Protein AF-A0A968LQS8-F1 (afdb_monomer_lite)

Secondary structure (DSSP, 8-state):
--TTTTTS----HHHHHHHHHHHHHHHGGG---HHHHHHHHHHHHHHTTPPPPPGGG-TTBTTBS-S-HHHHHHHHHHHHHHHTTT------TTS----

Radius of gyration: 15.5 Å; chains: 1; bounding box: 34×24×49 Å

Foldseek 3Di:
DPPCPPVDDPDDQLRVLLVVLVVLLPCQLVDPDQVVQQVLQQVLCVLVVHDHDDPPAGGQRVVDPDPDDSVSSNVSSVSSSPSSSVPPDPDDPPNDPPD

pLDDT: mean 82.53, std 18.79, range [35.38, 97.56]

Sequence (99 aa):
RPPYSGLFPPADLPSWRTQAATVITRQLPRSDNPVIDQITDSLIRSLRHLPERPDQRAPYEGLFPTANLPQARQQAAQVLGTLIPDITDDIHPLDGHGR

Structure (mmCIF, N/CA/C/O backbone):
data_AF-A0A968LQS8-F1
#
_entry.id   AF-A0A968LQS8-F1
#
loop_
_atom_site.group_PDB
_atom_site.id
_atom_site.type_symbol
_atom_site.label_atom_id
_atom_site.label_alt_id
_atom_site.label_comp_id
_atom_site.label_asym_id
_atom_site.label_entity_id
_atom_site.label_seq_id
_atom_site.pdbx_PDB_ins_code
_atom_site.Cartn_x
_atom_site.Cartn_y
_atom_site.Cartn_z
_atom_site.occupancy
_atom_site.B_iso_or_equiv
_atom_site.auth_seq_id
_atom_site.auth_comp_id
_atom_site.auth_asym_id
_atom_site.auth_atom_id
_atom_site.pdbx_PDB_model_num
ATOM 1 N N . ARG A 1 1 ? 2.828 0.736 -30.483 1.00 43.94 1 ARG A N 1
ATOM 2 C CA . ARG A 1 1 ? 3.964 1.607 -30.079 1.00 43.94 1 ARG A CA 1
ATOM 3 C C . ARG A 1 1 ? 3.741 1.929 -28.605 1.00 43.94 1 ARG A C 1
ATOM 5 O O . ARG A 1 1 ? 2.652 2.412 -28.321 1.00 43.94 1 ARG A O 1
ATOM 12 N N . PRO A 1 2 ? 4.643 1.572 -27.677 1.00 45.47 2 PRO A N 1
ATOM 13 C CA . PRO A 1 2 ? 4.389 1.782 -26.254 1.00 45.47 2 PRO A CA 1
ATOM 14 C C . PRO A 1 2 ? 4.233 3.289 -25.963 1.00 45.47 2 PRO A C 1
ATOM 16 O O . PRO A 1 2 ? 5.004 4.080 -26.513 1.00 45.47 2 PRO A O 1
ATOM 19 N N . PRO A 1 3 ? 3.246 3.705 -25.151 1.00 46.75 3 PRO A N 1
ATOM 20 C CA . PRO A 1 3 ? 2.798 5.102 -25.059 1.00 46.75 3 PRO A CA 1
ATOM 21 C C . PRO A 1 3 ? 3.780 6.098 -24.406 1.00 46.75 3 PRO A C 1
ATOM 23 O O . PRO A 1 3 ? 3.441 7.270 -24.277 1.00 46.75 3 PRO A O 1
ATOM 26 N N . TYR A 1 4 ? 5.004 5.690 -24.044 1.00 47.94 4 TYR A N 1
ATOM 27 C CA . TYR A 1 4 ? 5.922 6.508 -23.231 1.00 47.94 4 TYR A CA 1
ATOM 28 C C . TYR 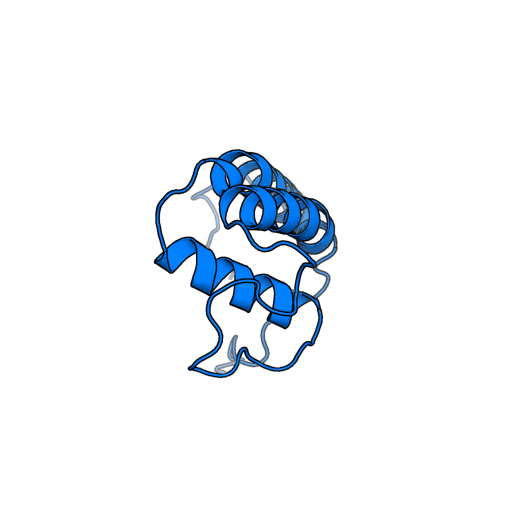A 1 4 ? 7.366 6.605 -23.755 1.00 47.94 4 TYR A C 1
ATOM 30 O O . TYR A 1 4 ? 8.278 6.957 -23.005 1.00 47.94 4 TYR A O 1
ATOM 38 N N . SER A 1 5 ? 7.618 6.313 -25.035 1.00 48.41 5 SER A N 1
ATOM 39 C CA . SER A 1 5 ? 8.970 6.433 -25.605 1.00 48.41 5 SER A CA 1
ATOM 40 C C . SER A 1 5 ? 9.514 7.872 -25.517 1.00 48.41 5 SER A C 1
ATOM 42 O O . SER A 1 5 ? 8.967 8.776 -26.142 1.00 48.41 5 SER A O 1
ATOM 44 N N . GLY A 1 6 ? 10.621 8.069 -24.788 1.00 55.84 6 GLY A N 1
ATOM 45 C CA . GLY A 1 6 ? 11.419 9.308 -24.786 1.00 55.84 6 GLY A CA 1
ATOM 46 C C . GLY A 1 6 ? 11.081 10.353 -23.714 1.00 55.84 6 GLY A C 1
ATOM 47 O O . GLY A 1 6 ? 11.788 11.352 -23.627 1.00 55.84 6 GLY A O 1
ATOM 48 N N . LEU A 1 7 ? 10.045 10.138 -22.893 1.00 55.75 7 LEU A N 1
ATOM 49 C CA . LEU A 1 7 ? 9.660 11.061 -21.807 1.00 55.75 7 LEU A CA 1
ATOM 50 C C . LEU A 1 7 ? 10.344 10.754 -20.469 1.00 55.75 7 LEU A C 1
ATOM 52 O O . LEU A 1 7 ? 10.490 11.635 -19.626 1.00 55.75 7 LEU A O 1
ATOM 56 N N . PHE A 1 8 ? 10.794 9.517 -20.295 1.00 50.25 8 PHE A N 1
ATOM 57 C CA . PHE A 1 8 ? 11.540 9.061 -19.131 1.00 50.25 8 PHE A CA 1
ATOM 58 C C . PHE A 1 8 ? 12.775 8.295 -19.613 1.00 50.25 8 PHE A C 1
ATOM 60 O O . PHE A 1 8 ? 12.735 7.728 -20.714 1.00 50.25 8 PHE A O 1
ATOM 67 N N . PRO A 1 9 ? 13.875 8.261 -18.834 1.00 53.22 9 PRO A N 1
ATOM 68 C CA . PRO A 1 9 ? 14.950 7.315 -19.110 1.00 53.22 9 PRO A CA 1
ATOM 69 C C . PRO A 1 9 ? 14.342 5.912 -19.264 1.00 53.22 9 PRO A C 1
ATOM 71 O O . PRO A 1 9 ? 13.357 5.613 -18.582 1.00 53.22 9 PRO A O 1
ATOM 74 N N . PRO A 1 10 ? 14.869 5.063 -20.164 1.00 55.38 10 PRO A N 1
ATOM 75 C CA . PRO A 1 10 ? 14.378 3.703 -20.320 1.00 55.38 10 PRO A CA 1
ATOM 76 C C . PRO A 1 10 ? 14.618 2.944 -19.011 1.00 55.38 10 PRO A C 1
ATOM 78 O O . PRO A 1 10 ? 15.700 2.424 -18.769 1.00 55.38 10 PRO A O 1
ATOM 81 N N . ALA A 1 11 ? 13.616 2.935 -18.144 1.00 64.31 11 ALA A N 1
ATOM 82 C CA . ALA A 1 11 ? 13.518 2.035 -17.015 1.00 64.31 11 ALA A CA 1
ATOM 83 C C . ALA A 1 11 ? 12.499 0.963 -17.395 1.00 64.31 11 ALA A C 1
ATOM 85 O O . ALA A 1 11 ? 11.433 1.265 -17.944 1.00 64.31 11 ALA A O 1
ATOM 86 N N . ASP A 1 12 ? 12.865 -0.291 -17.165 1.00 80.31 12 ASP A N 1
ATOM 87 C CA . ASP A 1 12 ? 11.975 -1.424 -17.364 1.00 80.31 12 ASP A CA 1
ATOM 88 C C . ASP A 1 12 ? 10.879 -1.453 -16.282 1.00 80.31 12 ASP A C 1
ATOM 90 O O . ASP A 1 12 ? 10.952 -0.759 -15.261 1.00 80.31 12 ASP A O 1
ATOM 94 N N . LEU A 1 13 ? 9.815 -2.224 -16.523 1.00 80.81 13 LEU A N 1
ATOM 95 C CA . LEU A 1 13 ? 8.713 -2.371 -15.564 1.00 80.81 13 LEU A CA 1
ATOM 96 C C . LEU A 1 13 ? 9.196 -2.795 -14.161 1.00 80.81 13 LEU A C 1
ATOM 98 O O . LEU A 1 13 ? 8.726 -2.195 -13.191 1.00 80.81 13 LEU A O 1
ATOM 102 N N . PRO A 1 14 ? 10.154 -3.734 -14.013 1.00 85.00 14 PRO A N 1
ATOM 103 C CA . PRO A 1 14 ? 10.741 -4.056 -12.713 1.00 85.00 14 PRO A CA 1
ATOM 104 C C . PRO A 1 14 ? 11.340 -2.840 -11.996 1.00 85.00 14 PRO A C 1
ATOM 106 O O . PRO A 1 14 ? 11.013 -2.587 -10.836 1.00 85.00 14 PRO A O 1
ATOM 109 N N . SER A 1 15 ? 12.147 -2.031 -12.690 1.00 85.50 15 SER A N 1
ATOM 110 C CA . SER A 1 15 ? 12.754 -0.829 -12.111 1.00 85.50 15 SER A CA 1
ATOM 111 C C . SER A 1 15 ? 11.698 0.176 -11.649 1.00 85.50 15 SER A C 1
ATOM 113 O O . SER A 1 15 ? 11.820 0.741 -10.559 1.00 85.50 15 SER A O 1
ATOM 115 N N . TRP A 1 16 ? 10.630 0.372 -12.430 1.00 84.69 16 TRP A N 1
ATOM 116 C CA . TRP A 1 16 ? 9.517 1.241 -12.036 1.00 84.69 16 TRP A CA 1
ATOM 117 C C . TRP A 1 16 ? 8.770 0.722 -10.809 1.00 84.69 16 TRP A C 1
ATOM 119 O O . TRP A 1 16 ? 8.482 1.502 -9.899 1.00 84.69 16 TRP A O 1
ATOM 129 N N . ARG A 1 17 ? 8.504 -0.587 -10.743 1.00 89.50 17 ARG A N 1
ATOM 130 C CA . ARG A 1 17 ? 7.859 -1.229 -9.589 1.00 89.50 17 ARG A CA 1
ATOM 131 C C . ARG A 1 17 ? 8.706 -1.048 -8.323 1.00 89.50 17 ARG A C 1
ATOM 133 O O . ARG A 1 17 ? 8.188 -0.594 -7.302 1.00 89.50 17 ARG A O 1
ATOM 140 N N . THR A 1 18 ? 10.019 -1.275 -8.391 1.00 90.38 18 THR A N 1
ATOM 141 C CA . THR A 1 18 ? 10.932 -1.055 -7.252 1.00 90.38 18 THR A CA 1
ATOM 142 C C . THR A 1 18 ? 10.969 0.411 -6.803 1.00 90.38 18 THR A C 1
ATOM 144 O O . THR A 1 18 ? 10.935 0.701 -5.600 1.00 90.38 18 THR A O 1
ATOM 147 N N . GLN A 1 19 ? 11.010 1.357 -7.745 1.00 90.19 19 GLN A N 1
ATOM 148 C CA . GLN A 1 19 ? 10.988 2.787 -7.421 1.00 90.19 19 GLN A CA 1
ATOM 149 C C . GLN A 1 19 ? 9.663 3.197 -6.766 1.00 90.19 19 GLN A C 1
ATOM 151 O O . GLN A 1 19 ? 9.674 3.883 -5.741 1.00 90.19 19 GLN A O 1
ATOM 156 N N . ALA A 1 20 ? 8.530 2.734 -7.300 1.00 90.31 20 ALA A N 1
ATOM 157 C CA . ALA A 1 20 ? 7.210 2.987 -6.731 1.00 90.31 20 ALA A CA 1
ATOM 158 C C . ALA A 1 20 ? 7.089 2.419 -5.308 1.00 90.31 20 ALA A C 1
ATOM 160 O O . ALA A 1 20 ? 6.700 3.146 -4.390 1.00 90.31 20 ALA A O 1
ATOM 161 N N . ALA A 1 21 ? 7.508 1.166 -5.100 1.00 94.38 21 ALA A N 1
ATOM 162 C CA . ALA A 1 21 ? 7.540 0.516 -3.790 1.00 94.38 21 ALA A CA 1
ATOM 163 C C . ALA A 1 21 ? 8.354 1.333 -2.773 1.00 94.38 21 ALA A C 1
ATOM 165 O O . ALA A 1 21 ? 7.901 1.584 -1.653 1.00 94.38 21 ALA A O 1
ATOM 166 N N . THR A 1 22 ? 9.522 1.830 -3.188 1.00 95.56 22 THR A N 1
ATOM 167 C CA . THR A 1 22 ? 10.386 2.684 -2.360 1.00 95.56 22 THR A CA 1
ATOM 168 C C . THR A 1 22 ? 9.696 3.996 -1.981 1.00 95.56 22 THR A C 1
ATOM 170 O O . THR A 1 22 ? 9.712 4.402 -0.814 1.00 95.56 22 THR A O 1
ATOM 173 N N . VAL A 1 23 ? 9.068 4.672 -2.948 1.00 94.94 23 VAL A N 1
ATOM 174 C CA . VAL A 1 23 ? 8.363 5.939 -2.707 1.00 94.94 23 VAL A CA 1
ATOM 175 C C . VAL A 1 23 ? 7.182 5.737 -1.762 1.00 94.94 23 VAL A C 1
ATOM 177 O O . VAL A 1 23 ? 7.060 6.490 -0.795 1.00 94.94 23 VAL A O 1
ATOM 180 N N . ILE A 1 24 ? 6.354 4.717 -1.992 1.00 94.75 24 ILE A N 1
ATOM 181 C CA . ILE A 1 24 ? 5.190 4.408 -1.151 1.00 94.75 24 ILE A CA 1
ATOM 182 C C . ILE A 1 24 ? 5.635 4.072 0.270 1.00 94.75 24 ILE A C 1
ATOM 184 O O . ILE A 1 24 ? 5.121 4.663 1.220 1.00 94.75 24 ILE A O 1
ATOM 188 N N . THR A 1 25 ? 6.651 3.215 0.417 1.00 96.56 25 THR A N 1
ATOM 189 C CA . THR A 1 25 ? 7.186 2.822 1.729 1.00 96.56 25 THR A CA 1
ATOM 190 C C . THR A 1 25 ? 7.642 4.040 2.535 1.00 96.56 25 THR A C 1
ATOM 192 O O . THR A 1 25 ? 7.431 4.126 3.746 1.00 96.56 25 THR A O 1
ATOM 195 N N . ARG A 1 26 ? 8.237 5.028 1.856 1.00 96.19 26 ARG A N 1
ATOM 196 C CA . ARG A 1 26 ? 8.690 6.274 2.477 1.00 96.19 26 ARG A CA 1
ATOM 197 C C . ARG A 1 26 ? 7.538 7.230 2.790 1.00 96.19 26 ARG A C 1
ATOM 199 O O . ARG A 1 26 ? 7.553 7.852 3.849 1.00 96.19 26 ARG A O 1
ATOM 206 N N . GLN A 1 27 ? 6.590 7.425 1.882 1.00 96.06 27 GLN A N 1
ATOM 207 C CA . GLN A 1 27 ? 5.621 8.520 2.004 1.00 96.06 27 GLN A CA 1
ATOM 208 C C . GLN A 1 27 ? 4.365 8.140 2.784 1.00 96.06 27 GLN A C 1
ATOM 210 O O . GLN A 1 27 ? 3.876 8.950 3.568 1.00 96.06 27 GLN A O 1
ATOM 215 N N . LEU A 1 28 ? 3.865 6.915 2.627 1.00 95.38 28 LEU A N 1
ATOM 216 C CA . LEU A 1 28 ? 2.589 6.505 3.210 1.00 95.38 28 LEU A CA 1
ATOM 217 C C . LEU A 1 28 ? 2.520 6.668 4.743 1.00 95.38 28 LEU A C 1
ATOM 219 O O . LEU A 1 28 ? 1.534 7.231 5.218 1.00 95.38 28 LEU A O 1
ATOM 223 N N . PRO A 1 29 ? 3.554 6.313 5.537 1.00 96.00 29 PRO A N 1
ATOM 224 C CA . PRO A 1 29 ? 3.519 6.515 6.990 1.00 96.00 29 PRO A CA 1
ATOM 225 C C . PRO A 1 29 ? 3.408 7.982 7.426 1.00 96.00 29 PRO A C 1
ATOM 227 O O . PRO A 1 29 ? 3.051 8.255 8.568 1.00 96.00 29 PRO A O 1
ATOM 230 N N . ARG A 1 30 ? 3.760 8.919 6.537 1.00 94.31 30 ARG A N 1
ATOM 231 C CA . ARG A 1 30 ? 3.744 10.368 6.781 1.00 94.31 30 ARG A CA 1
ATOM 232 C C . ARG A 1 30 ? 2.475 11.037 6.259 1.00 94.31 30 ARG A C 1
ATOM 234 O O . ARG A 1 30 ? 2.291 12.224 6.496 1.00 94.31 30 ARG A O 1
ATOM 241 N N . SER A 1 31 ? 1.636 10.305 5.529 1.00 92.75 31 SER A N 1
ATOM 242 C CA . SER A 1 31 ? 0.398 10.851 4.993 1.00 92.75 31 SER A CA 1
ATOM 243 C C . SER A 1 31 ? -0.602 11.101 6.116 1.00 92.75 31 SER A C 1
ATOM 245 O O . SER A 1 31 ? -0.750 10.283 7.024 1.00 92.75 31 SER A O 1
ATOM 247 N N . ASP A 1 32 ? -1.310 12.216 6.025 1.00 92.25 32 ASP A N 1
ATOM 248 C CA . ASP A 1 32 ? -2.484 12.576 6.818 1.00 92.25 32 ASP A CA 1
ATOM 249 C C . ASP A 1 32 ? -3.763 12.620 5.962 1.00 92.25 32 ASP A C 1
ATOM 251 O O . ASP A 1 32 ? -4.840 12.929 6.469 1.00 92.25 32 ASP A O 1
ATOM 255 N N . ASN A 1 33 ? -3.664 12.263 4.676 1.00 93.44 33 ASN A N 1
ATOM 256 C CA . ASN A 1 33 ? -4.764 12.351 3.729 1.00 93.44 33 ASN A CA 1
ATOM 257 C C . ASN A 1 33 ? -5.628 11.071 3.759 1.00 93.44 33 ASN A C 1
ATOM 259 O O . ASN A 1 33 ? -5.165 10.014 3.322 1.00 93.44 33 ASN A O 1
ATOM 263 N N . PRO A 1 34 ? -6.905 11.148 4.177 1.00 91.06 34 PRO A N 1
ATOM 264 C CA . PRO A 1 34 ? -7.779 9.977 4.275 1.00 91.06 34 PRO A CA 1
ATOM 265 C C . PRO A 1 34 ? -8.100 9.331 2.918 1.00 91.06 34 PRO A C 1
ATOM 267 O O . PRO A 1 34 ? -8.430 8.147 2.866 1.00 91.06 34 PRO A O 1
ATOM 270 N N . VAL A 1 35 ? -7.985 10.068 1.807 1.00 93.75 35 VAL A N 1
ATOM 271 C CA . VAL A 1 35 ? -8.156 9.508 0.455 1.00 93.75 35 VAL A CA 1
ATOM 272 C C . VAL A 1 35 ? -7.013 8.549 0.122 1.00 93.75 35 VAL A C 1
ATOM 274 O O . VAL A 1 35 ? -7.244 7.497 -0.471 1.00 93.75 35 VAL A O 1
ATOM 277 N N . ILE A 1 36 ? -5.787 8.865 0.555 1.00 94.81 36 ILE A N 1
ATOM 278 C CA . ILE A 1 36 ? -4.633 7.975 0.372 1.00 94.81 36 ILE A CA 1
ATOM 279 C C . ILE A 1 36 ? -4.852 6.662 1.118 1.00 94.81 36 ILE A C 1
ATOM 281 O O . ILE A 1 36 ? -4.519 5.608 0.582 1.00 94.81 36 ILE A O 1
ATOM 285 N N . ASP A 1 37 ? -5.476 6.695 2.295 1.00 94.94 37 ASP A N 1
ATOM 286 C CA . ASP A 1 37 ? -5.782 5.471 3.032 1.00 94.94 37 ASP A CA 1
ATOM 287 C C . ASP A 1 37 ? -6.777 4.574 2.286 1.00 94.94 37 ASP A C 1
ATOM 289 O O . ASP A 1 37 ? -6.576 3.364 2.199 1.00 94.94 37 ASP A O 1
ATOM 293 N N . GLN A 1 38 ? -7.814 5.158 1.679 1.00 94.19 38 GLN A N 1
ATOM 294 C CA . GLN A 1 38 ? -8.796 4.412 0.883 1.00 94.19 38 GLN A CA 1
ATOM 295 C C . GLN A 1 38 ? -8.170 3.775 -0.364 1.00 94.19 38 GLN A C 1
ATOM 297 O O . GLN A 1 38 ? -8.423 2.603 -0.656 1.00 94.19 38 GLN A O 1
ATOM 302 N N . ILE A 1 39 ? -7.337 4.531 -1.085 1.00 95.00 39 ILE A N 1
ATOM 303 C CA . ILE A 1 39 ? -6.629 4.039 -2.274 1.00 95.00 39 ILE A CA 1
ATOM 304 C C . ILE A 1 39 ? -5.657 2.923 -1.884 1.00 95.00 39 ILE A C 1
ATOM 306 O O . ILE A 1 39 ? -5.596 1.894 -2.552 1.00 95.00 39 ILE A O 1
ATOM 310 N N . THR A 1 40 ? -4.931 3.101 -0.782 1.00 96.25 40 THR A N 1
ATOM 311 C CA . THR A 1 40 ? -3.963 2.119 -0.285 1.00 96.25 40 THR A CA 1
ATOM 312 C C . THR A 1 40 ? -4.650 0.818 0.132 1.00 96.25 40 THR A C 1
ATOM 314 O O . THR A 1 40 ? -4.192 -0.255 -0.254 1.00 96.25 40 THR A O 1
ATOM 317 N N . ASP A 1 41 ? -5.758 0.891 0.875 1.00 96.12 41 ASP A N 1
ATOM 318 C CA . ASP A 1 41 ? -6.564 -0.284 1.239 1.00 96.12 41 ASP A CA 1
ATOM 319 C C . ASP A 1 41 ? -7.032 -1.043 -0.012 1.00 96.12 41 ASP A C 1
ATOM 321 O O . ASP A 1 41 ? -6.817 -2.252 -0.125 1.00 96.12 41 ASP A O 1
ATOM 325 N N . SER A 1 42 ? -7.578 -0.311 -0.988 1.00 94.88 42 SER A N 1
ATOM 326 C CA . SER A 1 42 ? -8.069 -0.879 -2.249 1.00 94.88 42 SER A CA 1
ATOM 327 C C . SER A 1 42 ? -6.945 -1.544 -3.048 1.00 94.88 42 SER A C 1
ATOM 329 O O . SER A 1 42 ? -7.114 -2.653 -3.554 1.00 94.88 42 SER A O 1
ATOM 331 N N . LEU A 1 43 ? -5.768 -0.913 -3.106 1.00 94.88 43 LEU A N 1
ATOM 332 C CA . LEU A 1 43 ? -4.592 -1.469 -3.769 1.00 94.88 43 LEU A CA 1
ATOM 333 C C . LEU A 1 43 ? -4.122 -2.762 -3.092 1.00 94.88 43 LEU A C 1
ATOM 335 O O . LEU A 1 43 ? -3.887 -3.753 -3.777 1.00 94.88 43 LEU A O 1
ATOM 339 N N . ILE A 1 44 ? -4.024 -2.785 -1.758 1.00 96.12 44 ILE A N 1
ATOM 340 C CA . ILE A 1 44 ? -3.629 -3.991 -1.012 1.00 96.12 44 ILE A CA 1
ATOM 341 C C . ILE A 1 44 ? -4.620 -5.128 -1.256 1.00 96.12 44 ILE A C 1
ATOM 343 O O . ILE A 1 44 ? -4.202 -6.272 -1.432 1.00 96.12 44 ILE A O 1
ATOM 347 N N . ARG A 1 45 ? -5.924 -4.831 -1.269 1.00 95.06 45 ARG A N 1
ATOM 348 C CA . ARG A 1 45 ? -6.960 -5.832 -1.548 1.00 95.06 45 ARG A CA 1
ATOM 349 C C . ARG A 1 45 ? -6.836 -6.391 -2.955 1.00 95.06 45 ARG A C 1
ATOM 351 O O . ARG A 1 45 ? -6.817 -7.609 -3.095 1.00 95.06 45 ARG A O 1
ATOM 358 N N . SER A 1 46 ? -6.674 -5.523 -3.951 1.00 93.62 46 SER A N 1
ATOM 359 C CA . SER A 1 46 ? -6.485 -5.922 -5.348 1.00 93.62 46 SER A CA 1
ATOM 360 C C . SER A 1 46 ? -5.261 -6.829 -5.516 1.00 93.62 46 SER A C 1
ATOM 362 O O . SER A 1 46 ? -5.390 -7.957 -5.987 1.00 93.62 46 SER A O 1
ATOM 364 N N . LEU A 1 47 ? -4.098 -6.407 -5.001 1.00 92.44 47 LEU A N 1
ATOM 365 C CA . LEU A 1 47 ? -2.845 -7.170 -5.089 1.00 92.44 47 LEU A CA 1
ATOM 366 C C . LEU A 1 47 ? -2.863 -8.496 -4.311 1.00 92.44 47 LEU A C 1
ATOM 368 O O . LEU A 1 47 ? -2.045 -9.371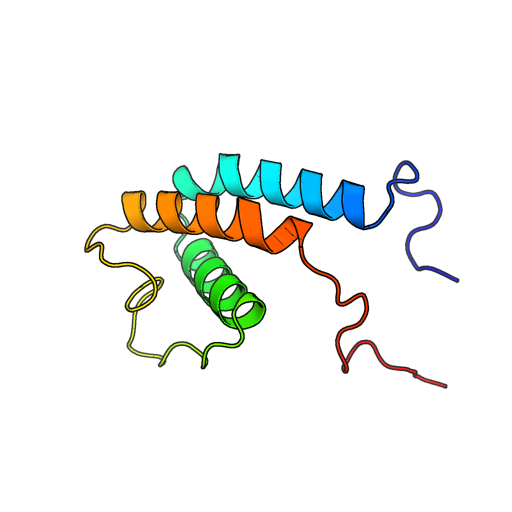 -4.570 1.00 92.44 47 LEU A O 1
ATOM 372 N N . ARG A 1 48 ? -3.769 -8.649 -3.340 1.00 94.31 48 ARG A N 1
ATOM 373 C CA . ARG A 1 48 ? -3.956 -9.889 -2.569 1.00 94.31 48 ARG A CA 1
ATOM 374 C C . ARG A 1 48 ? -5.176 -10.700 -3.011 1.00 94.31 48 ARG A C 1
ATOM 376 O O . ARG A 1 48 ? -5.488 -11.692 -2.355 1.00 94.31 48 ARG A O 1
ATOM 383 N N . HIS A 1 49 ? -5.880 -10.277 -4.062 1.00 92.19 49 HIS A N 1
ATOM 384 C CA . HIS A 1 49 ? -7.143 -10.874 -4.513 1.00 92.19 49 HIS A CA 1
ATOM 385 C C . HIS A 1 49 ? -8.197 -11.006 -3.396 1.00 92.19 49 HIS A C 1
ATOM 387 O O . HIS A 1 49 ? -8.919 -11.998 -3.299 1.00 92.19 49 HIS A O 1
ATOM 393 N N . LEU A 1 50 ? -8.275 -10.003 -2.520 1.00 91.62 50 LEU A N 1
ATOM 394 C CA . LEU A 1 50 ? -9.277 -9.932 -1.461 1.00 91.62 50 LEU A CA 1
ATOM 395 C C . LEU A 1 50 ? -10.558 -9.261 -1.977 1.00 91.62 50 LEU A C 1
ATOM 397 O O . LEU A 1 50 ? -10.480 -8.401 -2.855 1.00 91.62 50 LEU A O 1
ATOM 401 N N . PRO A 1 51 ? -11.729 -9.569 -1.386 1.00 92.25 51 PRO A N 1
ATOM 402 C CA . PRO A 1 51 ? -12.948 -8.822 -1.660 1.00 92.25 51 PRO A CA 1
ATOM 403 C C . PRO A 1 51 ? -12.766 -7.328 -1.391 1.00 92.25 51 PRO A C 1
ATOM 405 O O . PRO A 1 51 ? -12.010 -6.933 -0.488 1.00 92.25 51 PRO A O 1
ATOM 408 N N . GLU A 1 52 ? -13.516 -6.512 -2.131 1.00 90.00 52 GLU A N 1
ATOM 409 C CA . GLU A 1 52 ? -13.601 -5.076 -1.888 1.00 90.00 52 GLU A CA 1
ATOM 410 C C . GLU A 1 52 ? -14.002 -4.782 -0.438 1.00 90.00 52 GLU A C 1
ATOM 412 O O . GLU A 1 52 ? -14.667 -5.571 0.246 1.00 90.00 52 GLU A O 1
ATOM 417 N N . ARG A 1 53 ? -13.550 -3.632 0.062 1.00 91.75 53 ARG A N 1
ATOM 418 C CA . ARG A 1 53 ? -13.902 -3.182 1.403 1.00 91.75 53 ARG A CA 1
ATOM 419 C C . ARG A 1 53 ? -15.397 -2.827 1.430 1.00 91.75 53 ARG A C 1
ATOM 421 O O . ARG A 1 53 ? -15.805 -1.986 0.638 1.00 91.75 53 ARG A O 1
ATOM 428 N N . PRO A 1 54 ? -16.196 -3.359 2.372 1.00 90.62 54 PRO A N 1
ATOM 429 C CA . PRO A 1 54 ? -17.565 -2.892 2.575 1.00 90.62 54 PRO A CA 1
ATOM 430 C C . PRO A 1 54 ? -17.611 -1.378 2.835 1.00 90.62 54 PRO A C 1
ATOM 432 O O . PRO A 1 54 ? -16.768 -0.858 3.573 1.00 90.62 54 PRO A O 1
ATOM 435 N N . ASP A 1 55 ? -18.610 -0.678 2.296 1.00 82.81 55 ASP A N 1
ATOM 436 C CA . ASP A 1 55 ? -18.680 0.795 2.320 1.00 82.81 55 ASP A CA 1
ATOM 437 C C . ASP A 1 55 ? -18.498 1.388 3.723 1.00 82.81 55 ASP A C 1
ATOM 439 O O . ASP A 1 55 ? -17.718 2.323 3.924 1.00 82.81 55 ASP A O 1
ATOM 443 N N . GLN A 1 56 ? -19.133 0.769 4.720 1.00 87.69 56 GLN A N 1
ATOM 444 C CA . GLN A 1 56 ? -19.151 1.227 6.112 1.00 87.69 56 GLN A CA 1
ATOM 445 C C . GLN A 1 56 ? -17.849 0.959 6.890 1.00 87.69 56 GLN A C 1
ATOM 447 O O . GLN A 1 56 ? -17.755 1.339 8.053 1.00 87.69 56 GLN A O 1
ATOM 452 N N . ARG A 1 57 ? -16.849 0.303 6.285 1.00 89.38 57 ARG A N 1
ATOM 453 C CA . ARG A 1 57 ? -15.743 -0.308 7.038 1.00 89.38 57 ARG A CA 1
ATOM 454 C C . ARG A 1 57 ? -14.529 0.571 7.390 1.00 89.38 57 ARG A C 1
ATOM 456 O O . ARG A 1 57 ? -13.689 0.068 8.068 1.00 89.38 57 ARG A O 1
ATOM 463 N N . ALA A 1 58 ? -14.329 1.828 7.036 1.00 90.81 58 ALA A N 1
ATOM 464 C CA . ALA A 1 58 ? -13.027 2.507 7.286 1.00 90.81 58 ALA A CA 1
ATOM 465 C C . ALA A 1 58 ? -11.755 1.805 6.691 1.00 90.81 58 ALA A C 1
ATOM 467 O O . ALA A 1 58 ? -11.640 0.582 6.580 1.00 90.81 58 ALA A O 1
ATOM 468 N N . PRO A 1 59 ? -10.752 2.571 6.236 1.00 91.69 59 PRO A N 1
ATOM 469 C CA . PRO A 1 59 ? -9.548 1.984 5.644 1.00 91.69 59 PRO A CA 1
ATOM 470 C C . PRO A 1 59 ? -8.770 1.077 6.606 1.00 91.69 59 PRO A C 1
ATOM 472 O O . PRO A 1 59 ? -8.674 1.364 7.798 1.00 91.69 59 PRO A O 1
ATOM 475 N N . TYR A 1 60 ? -8.169 0.018 6.060 1.00 94.12 60 TYR A N 1
ATOM 476 C CA . TYR A 1 60 ? -7.315 -0.964 6.735 1.00 94.12 60 TYR A CA 1
ATOM 477 C C . TYR A 1 60 ? -8.002 -1.898 7.735 1.00 94.12 60 TYR A C 1
ATOM 479 O O . TYR A 1 60 ? -7.391 -2.881 8.170 1.00 94.12 60 TYR A O 1
ATOM 487 N N . GLU A 1 61 ? -9.266 -1.653 8.076 1.00 92.19 61 GLU A N 1
ATOM 488 C CA . GLU A 1 61 ? -10.005 -2.530 8.973 1.00 92.19 61 GLU A CA 1
ATOM 489 C C . GLU A 1 61 ? -10.144 -3.935 8.351 1.00 92.19 61 GLU A C 1
ATOM 491 O O . GLU A 1 61 ? -10.544 -4.125 7.195 1.00 92.19 61 GLU A O 1
ATOM 496 N N . GLY A 1 62 ? -9.749 -4.951 9.121 1.00 90.69 62 GLY A N 1
ATOM 497 C CA . GLY A 1 62 ? -9.680 -6.340 8.666 1.00 90.69 62 GLY A CA 1
ATOM 498 C C . GLY A 1 62 ? -8.489 -6.676 7.757 1.00 90.69 62 GLY A C 1
ATOM 499 O O . GLY A 1 62 ? -8.335 -7.843 7.409 1.00 90.69 62 GLY A O 1
ATOM 500 N N . LEU A 1 63 ? -7.641 -5.706 7.386 1.00 94.31 63 LEU A N 1
ATOM 501 C CA . LEU A 1 63 ? -6.336 -5.973 6.760 1.00 94.31 63 LEU A CA 1
ATOM 502 C C . LEU A 1 63 ? -5.225 -6.104 7.802 1.00 94.31 63 LEU A C 1
ATOM 504 O O . LEU A 1 63 ? -4.316 -6.918 7.625 1.00 94.31 63 LEU A O 1
ATOM 508 N N . PHE A 1 64 ? -5.307 -5.321 8.881 1.00 94.44 64 PHE A N 1
ATOM 509 C CA . PHE A 1 64 ? -4.298 -5.287 9.932 1.00 94.44 64 PHE A CA 1
ATOM 510 C C . PHE A 1 64 ? -4.913 -5.342 11.335 1.00 94.44 64 PHE A C 1
ATOM 512 O O . PHE A 1 64 ? -5.952 -4.726 11.573 1.00 94.44 64 PHE A O 1
ATOM 519 N N . PRO A 1 65 ? -4.265 -6.027 12.295 1.00 87.06 65 PRO A N 1
ATOM 520 C CA . PRO A 1 65 ? -4.703 -6.066 13.685 1.00 87.06 65 PRO A CA 1
ATOM 521 C C . PRO A 1 65 ? -4.219 -4.817 14.446 1.00 87.06 65 PRO A C 1
ATOM 523 O O . PRO A 1 65 ? -3.463 -4.923 15.410 1.00 87.06 65 PRO A O 1
ATOM 526 N N . THR A 1 66 ? -4.604 -3.618 14.003 1.00 83.31 66 THR A N 1
ATOM 527 C CA . THR A 1 66 ? -4.296 -2.359 14.703 1.00 83.31 66 THR A CA 1
ATOM 528 C C . THR A 1 66 ? -5.500 -1.427 14.724 1.00 83.31 66 THR A C 1
ATOM 530 O O . THR A 1 66 ? -6.249 -1.337 13.756 1.00 83.31 66 THR A O 1
ATOM 533 N N . ALA A 1 67 ? -5.679 -0.728 15.846 1.00 77.25 67 ALA A N 1
ATOM 534 C CA . ALA A 1 67 ? -6.751 0.244 16.042 1.00 77.25 67 ALA A CA 1
ATOM 535 C C . ALA A 1 67 ? -6.330 1.686 15.705 1.00 77.25 67 ALA A C 1
ATOM 537 O O . ALA A 1 67 ? -7.145 2.598 15.822 1.00 77.25 67 ALA A O 1
ATOM 538 N N . ASN A 1 68 ? -5.067 1.926 15.325 1.00 90.31 68 ASN A N 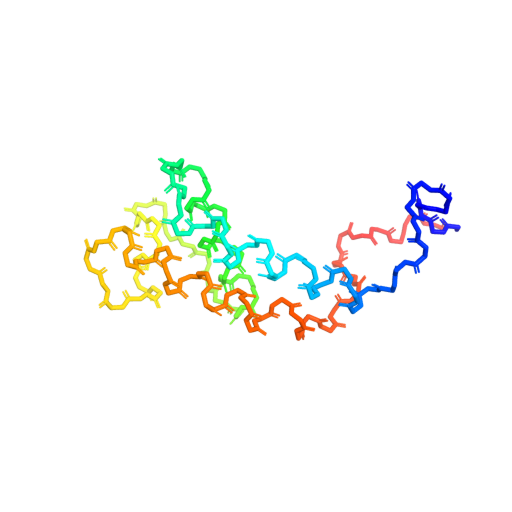1
ATOM 539 C CA . ASN A 1 68 ? 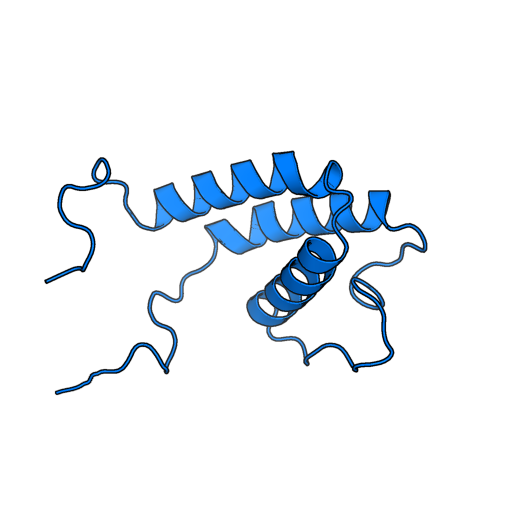-4.596 3.272 15.000 1.00 90.31 68 ASN A CA 1
ATOM 540 C C . ASN A 1 68 ? -4.128 3.393 13.543 1.00 90.31 68 ASN A C 1
ATOM 542 O O . ASN A 1 68 ? -3.445 2.529 12.991 1.00 90.31 68 ASN A O 1
ATOM 546 N N . LEU A 1 69 ? -4.499 4.513 12.921 1.00 91.44 69 LEU A N 1
ATOM 547 C CA . LEU A 1 69 ? -4.176 4.796 11.524 1.00 91.44 69 LEU A CA 1
ATOM 548 C C . LEU A 1 69 ? -2.670 4.945 11.257 1.00 91.44 69 LEU A C 1
ATOM 550 O O . LEU A 1 69 ? -2.214 4.419 10.244 1.00 91.44 69 LEU A O 1
ATOM 554 N N . PRO A 1 70 ? -1.857 5.591 12.119 1.00 93.75 70 PRO A N 1
ATOM 555 C CA . PRO A 1 70 ? -0.423 5.705 11.858 1.00 93.75 70 PRO A CA 1
ATOM 556 C C . PRO A 1 70 ? 0.295 4.351 11.768 1.00 93.75 70 PRO A C 1
ATOM 558 O O . PRO A 1 70 ? 1.105 4.159 10.861 1.00 93.75 70 PRO A O 1
ATOM 561 N N . GLN A 1 71 ? -0.010 3.388 12.647 1.00 94.81 71 GLN A N 1
ATOM 562 C CA . GLN A 1 71 ? 0.567 2.043 12.536 1.00 94.81 71 GLN A CA 1
ATOM 563 C C . GLN A 1 71 ? -0.026 1.280 11.354 1.00 94.81 71 GLN A C 1
ATOM 565 O O . GLN A 1 71 ? 0.720 0.581 10.672 1.00 94.81 71 GLN A O 1
ATOM 570 N N . ALA A 1 72 ? -1.320 1.450 11.057 1.00 95.75 72 ALA A N 1
ATOM 571 C CA . ALA A 1 72 ? -1.925 0.844 9.872 1.00 95.75 72 ALA A CA 1
ATOM 572 C C . ALA A 1 72 ? -1.217 1.304 8.586 1.00 95.75 72 ALA A C 1
ATOM 574 O O . ALA A 1 72 ? -0.865 0.476 7.752 1.00 95.75 72 ALA A O 1
ATOM 575 N N . ARG A 1 73 ? -0.896 2.600 8.467 1.00 96.69 73 ARG A N 1
ATOM 576 C CA . ARG A 1 73 ? -0.107 3.156 7.354 1.00 96.69 73 ARG A CA 1
ATOM 577 C C . ARG A 1 73 ? 1.304 2.575 7.298 1.00 96.69 73 ARG A C 1
ATOM 579 O O . ARG A 1 73 ? 1.790 2.286 6.211 1.00 96.69 73 ARG A O 1
ATOM 586 N N . GLN A 1 74 ? 1.964 2.373 8.441 1.00 96.38 74 GLN A N 1
ATOM 587 C CA . GLN A 1 74 ? 3.282 1.722 8.488 1.00 96.38 74 GLN A CA 1
ATOM 588 C C . GLN A 1 74 ? 3.226 0.271 7.999 1.00 96.38 74 GLN A C 1
ATOM 590 O O . GLN A 1 74 ? 4.074 -0.141 7.210 1.00 96.38 74 GLN A O 1
ATOM 595 N N . GLN A 1 75 ? 2.225 -0.494 8.432 1.00 97.06 75 GLN A N 1
ATOM 596 C CA . GLN A 1 75 ? 2.035 -1.881 8.002 1.00 97.06 75 GLN A CA 1
ATOM 597 C C . GLN A 1 75 ? 1.654 -1.957 6.521 1.00 97.06 75 GLN A C 1
ATOM 599 O O . GLN A 1 75 ? 2.241 -2.737 5.775 1.00 97.06 75 GLN A O 1
ATOM 604 N N . ALA A 1 76 ? 0.748 -1.092 6.068 1.00 97.31 76 ALA A N 1
ATOM 605 C CA . ALA A 1 76 ? 0.382 -0.948 4.665 1.00 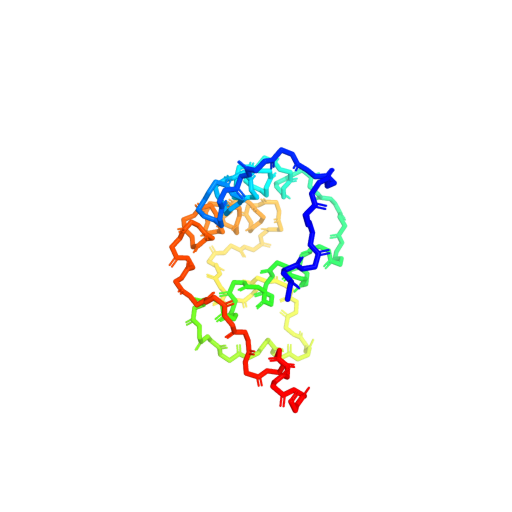97.31 76 ALA A CA 1
ATOM 606 C C . ALA A 1 76 ? 1.594 -0.618 3.783 1.00 97.31 76 ALA A C 1
ATOM 608 O O . ALA A 1 76 ? 1.773 -1.224 2.729 1.00 97.31 76 ALA A O 1
ATOM 609 N N . ALA A 1 77 ? 2.458 0.291 4.240 1.00 97.56 77 ALA A N 1
ATOM 610 C CA . ALA A 1 77 ? 3.679 0.684 3.546 1.00 97.56 77 ALA A CA 1
ATOM 611 C C . ALA A 1 77 ? 4.637 -0.501 3.368 1.00 97.56 77 ALA A C 1
ATOM 613 O O . ALA A 1 77 ? 5.140 -0.720 2.270 1.00 97.56 77 ALA A O 1
ATOM 614 N N . GLN A 1 78 ? 4.834 -1.298 4.421 1.00 97.19 78 GLN A N 1
ATOM 615 C CA . GLN A 1 78 ? 5.658 -2.509 4.364 1.00 97.19 78 GLN A CA 1
ATOM 616 C C . GLN A 1 78 ? 5.062 -3.546 3.407 1.00 97.19 78 GLN A C 1
ATOM 618 O O . GLN A 1 78 ? 5.778 -4.091 2.573 1.00 97.19 78 GLN A O 1
ATOM 623 N N . VAL A 1 79 ? 3.748 -3.770 3.480 1.00 97.31 79 VAL A N 1
ATOM 624 C CA . VAL A 1 79 ? 3.039 -4.708 2.601 1.00 97.31 79 VAL A CA 1
ATOM 625 C C . VAL A 1 79 ? 3.141 -4.301 1.135 1.00 97.31 79 VAL A C 1
ATOM 627 O O . VAL A 1 79 ? 3.452 -5.131 0.289 1.00 97.31 79 VAL A O 1
ATOM 630 N N . LEU A 1 80 ? 2.902 -3.034 0.804 1.00 96.94 80 LEU A N 1
ATOM 631 C CA . LEU A 1 80 ? 3.037 -2.569 -0.577 1.00 96.94 80 LEU A CA 1
ATOM 632 C C . LEU A 1 80 ? 4.492 -2.594 -1.048 1.00 96.94 80 LEU A C 1
ATOM 634 O O . LEU A 1 80 ? 4.744 -2.885 -2.215 1.00 96.94 80 LEU A O 1
ATOM 638 N N . GLY A 1 81 ? 5.444 -2.365 -0.141 1.00 96.31 81 GLY A N 1
ATOM 639 C CA . GLY A 1 81 ? 6.869 -2.524 -0.407 1.00 96.31 81 GLY A CA 1
ATOM 640 C C . GLY A 1 81 ? 7.244 -3.928 -0.891 1.00 96.31 81 GLY A C 1
ATOM 641 O O . GLY A 1 81 ? 8.127 -4.047 -1.735 1.00 96.31 81 GLY A O 1
ATOM 642 N N . THR A 1 82 ? 6.557 -4.970 -0.407 1.00 95.69 82 THR A N 1
ATOM 643 C CA . THR A 1 82 ? 6.777 -6.358 -0.847 1.00 95.69 82 THR A CA 1
ATOM 644 C C . THR A 1 82 ? 5.926 -6.742 -2.052 1.00 95.69 82 THR A C 1
ATOM 646 O O . THR A 1 82 ? 6.410 -7.437 -2.931 1.00 95.69 82 THR A O 1
ATOM 649 N N . LEU A 1 83 ? 4.666 -6.299 -2.117 1.00 94.88 83 LEU A N 1
ATOM 650 C CA . LEU A 1 83 ? 3.745 -6.729 -3.177 1.00 94.88 83 LEU A CA 1
ATOM 651 C C . LEU A 1 83 ? 4.033 -6.072 -4.531 1.00 94.88 83 LEU A C 1
ATOM 653 O O . LEU A 1 83 ? 3.874 -6.712 -5.561 1.00 94.88 83 LEU A O 1
ATOM 657 N N . ILE A 1 84 ? 4.423 -4.793 -4.547 1.00 92.31 84 ILE A N 1
ATOM 658 C CA . ILE A 1 84 ? 4.576 -4.033 -5.797 1.00 92.31 84 ILE A CA 1
ATOM 659 C C . ILE A 1 84 ? 5.714 -4.564 -6.687 1.00 92.31 84 ILE A C 1
ATOM 661 O O . ILE A 1 84 ? 5.496 -4.673 -7.896 1.00 92.31 84 ILE A O 1
ATOM 665 N N . PRO A 1 85 ? 6.907 -4.903 -6.158 1.00 92.56 85 PRO A N 1
ATOM 666 C CA . PRO A 1 85 ? 7.970 -5.508 -6.964 1.00 92.56 85 PRO A CA 1
ATOM 667 C C . PRO A 1 85 ? 7.570 -6.846 -7.601 1.00 92.56 85 PRO A C 1
ATOM 669 O O . PRO A 1 85 ? 8.017 -7.136 -8.708 1.00 92.56 85 PRO A O 1
ATOM 672 N N . ASP A 1 86 ? 6.694 -7.604 -6.937 1.00 89.88 86 ASP A N 1
ATOM 673 C CA . ASP A 1 86 ? 6.261 -8.946 -7.344 1.00 89.88 86 ASP A CA 1
ATOM 674 C C . ASP A 1 86 ? 5.055 -8.937 -8.297 1.00 89.88 86 ASP A C 1
ATOM 676 O O . ASP A 1 86 ? 4.561 -9.996 -8.691 1.00 89.88 86 ASP A O 1
ATOM 680 N N . ILE A 1 87 ? 4.564 -7.756 -8.695 1.00 87.31 87 ILE A N 1
ATOM 681 C CA . ILE A 1 87 ? 3.527 -7.653 -9.725 1.00 87.31 87 ILE A CA 1
ATOM 682 C C . ILE A 1 87 ? 4.091 -8.271 -11.005 1.00 87.31 87 ILE A C 1
ATOM 684 O O . ILE A 1 87 ? 5.050 -7.763 -11.581 1.00 87.31 87 ILE A O 1
ATOM 688 N N . THR A 1 88 ? 3.492 -9.376 -11.431 1.00 72.94 88 THR A N 1
ATOM 689 C CA . THR A 1 88 ? 3.845 -10.107 -12.657 1.00 72.94 88 THR A CA 1
ATOM 690 C C . THR A 1 88 ? 2.857 -9.850 -13.785 1.00 72.94 88 THR A C 1
ATOM 692 O O . THR A 1 88 ? 3.172 -10.143 -14.932 1.00 72.94 88 THR A O 1
ATOM 695 N N . ASP A 1 89 ? 1.686 -9.292 -13.466 1.00 61.41 89 ASP A N 1
ATOM 696 C CA . ASP A 1 89 ? 0.676 -8.962 -14.459 1.00 61.41 89 ASP A CA 1
ATOM 697 C C . ASP A 1 89 ? 1.062 -7.660 -15.167 1.00 61.41 89 ASP A C 1
ATOM 699 O O . ASP A 1 89 ? 1.228 -6.598 -14.551 1.00 61.41 89 ASP A O 1
ATOM 703 N N . ASP A 1 90 ? 1.260 -7.765 -16.474 1.00 54.03 90 ASP A N 1
ATOM 704 C CA . ASP A 1 90 ? 1.683 -6.660 -17.330 1.00 54.03 90 ASP A CA 1
ATOM 705 C C . ASP A 1 90 ? 0.481 -5.957 -17.987 1.00 54.03 90 ASP A C 1
ATOM 707 O O . ASP A 1 90 ? 0.667 -4.965 -18.693 1.00 54.03 90 ASP A O 1
ATOM 711 N N . ILE A 1 91 ? -0.741 -6.483 -17.791 1.00 47.59 91 ILE A N 1
ATOM 712 C CA . ILE A 1 91 ? -1.952 -6.099 -18.527 1.00 47.59 91 ILE A CA 1
ATOM 713 C C . ILE A 1 91 ? -3.188 -6.263 -17.628 1.00 47.59 91 ILE A C 1
ATOM 715 O O . ILE A 1 91 ? -3.555 -7.373 -17.249 1.00 47.59 91 ILE A O 1
ATOM 719 N N . HIS A 1 92 ? -3.888 -5.172 -17.324 1.00 43.75 92 HIS A N 1
ATOM 720 C CA . HIS A 1 92 ? -5.247 -5.257 -16.793 1.00 43.75 92 HIS A CA 1
ATOM 721 C C . HIS A 1 92 ? -6.183 -5.719 -17.932 1.00 43.75 92 HIS A C 1
ATOM 723 O O . HIS A 1 92 ? -6.071 -5.199 -19.038 1.00 43.75 92 HIS A O 1
ATOM 729 N N . PRO A 1 93 ? -7.170 -6.613 -17.729 1.00 43.69 93 PRO A N 1
ATOM 730 C CA . PRO A 1 93 ? -8.083 -7.057 -18.798 1.00 43.69 93 PRO A CA 1
ATOM 731 C C . PRO A 1 93 ? -8.884 -5.933 -19.491 1.00 43.69 93 PRO A C 1
ATOM 733 O O . PRO A 1 93 ? -9.510 -6.162 -20.525 1.00 43.69 93 PRO A O 1
ATOM 736 N N . LEU A 1 94 ? -8.889 -4.722 -18.916 1.00 46.62 94 LEU A N 1
ATOM 737 C CA . LEU A 1 94 ? -9.489 -3.508 -19.492 1.00 46.62 94 LEU A CA 1
ATOM 738 C C . LEU A 1 94 ? -8.493 -2.626 -20.266 1.00 46.62 94 LEU A C 1
ATOM 740 O O . LEU A 1 94 ? -8.912 -1.621 -20.842 1.00 46.62 94 LEU A O 1
ATOM 744 N N . ASP A 1 95 ? -7.211 -2.993 -20.318 1.00 53.88 95 ASP A N 1
ATOM 745 C CA . ASP A 1 95 ? -6.205 -2.394 -21.196 1.00 53.88 95 ASP A CA 1
ATOM 746 C C . ASP A 1 95 ? -6.503 -2.882 -22.618 1.00 53.88 95 ASP A C 1
ATOM 748 O O . ASP A 1 95 ? -5.914 -3.829 -23.135 1.00 53.88 95 ASP A O 1
ATOM 752 N N . GLY A 1 96 ? -7.558 -2.315 -23.201 1.00 39.03 96 GLY A N 1
ATOM 753 C CA . GLY A 1 96 ? -8.236 -2.868 -24.360 1.00 39.03 96 GLY A CA 1
ATOM 754 C C . GLY A 1 96 ? -7.298 -3.218 -25.513 1.00 39.03 96 GLY A C 1
ATOM 755 O O . GLY A 1 96 ? -6.598 -2.363 -26.055 1.00 39.03 96 GLY A O 1
ATOM 756 N N . HIS A 1 97 ? -7.417 -4.452 -26.002 1.00 42.69 97 HIS A N 1
ATOM 757 C CA . HIS A 1 97 ? -7.160 -4.753 -27.406 1.00 42.69 97 HIS A CA 1
ATOM 758 C C . HIS A 1 97 ? -8.265 -4.109 -28.257 1.00 42.69 97 HIS A C 1
ATOM 760 O O . HIS A 1 97 ? -9.198 -4.752 -28.736 1.00 42.69 97 HIS A O 1
ATOM 766 N N . GLY A 1 98 ? -8.175 -2.789 -28.412 1.00 39.81 98 GLY A N 1
ATOM 767 C CA . GLY A 1 98 ? -8.915 -2.035 -29.410 1.00 39.81 98 GLY A CA 1
ATOM 768 C C . GLY A 1 98 ? -8.241 -2.168 -30.773 1.00 39.81 98 GLY A C 1
ATOM 769 O O . GLY A 1 98 ? -7.486 -1.277 -31.132 1.00 39.81 98 GLY A O 1
ATOM 770 N N . ARG A 1 99 ? -8.586 -3.256 -31.478 1.00 35.38 99 ARG A N 1
ATOM 771 C CA . ARG A 1 99 ? -8.358 -3.582 -32.906 1.00 35.38 99 ARG A CA 1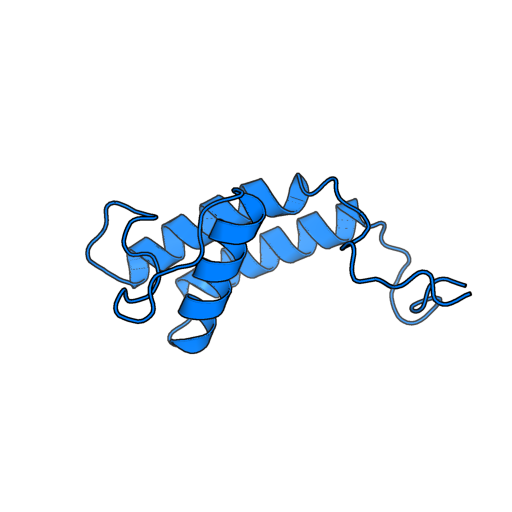
ATOM 772 C C . ARG A 1 99 ? -6.925 -3.590 -33.445 1.00 35.38 99 ARG A C 1
ATOM 774 O O . ARG A 1 99 ? -6.264 -2.534 -33.477 1.00 35.38 99 ARG A O 1
#